Protein AF-A0AAV6ZAS3-F1 (afdb_monomer_lite)

pLDDT: mean 93.36, std 9.06, range [49.41, 98.88]

Sequence (107 aa):
STDITSTLGYDTLLLHMNNGRKNCKEFEDFLKERASIEEKYGKDLVNLTKKKPCGQTEMNTLKRALDVFKQQIDNIGQSHIQLAQSLREEAKRMEEFRERQKVERKK

Foldseek 3Di:
DPPCPDPVVVVVVVVVLVVVLVVLLVLLVVLLVQLVVLLVQLVVLLCCLVPDDDPPVDDDPVVVVRNVVSVVSNVSSVVSNVSSVVSNVVSVVSVVVSVVSVVVVVD

Radius of gyration: 24.24 Å; chains: 1; bounding box: 50×18×72 Å

Secondary structure (DSSP, 8-state):
---TTSHHHHHHHHHHHHHHHHHHHHHHHHHHHHHHHHHHHHHHHHHHHHHS-SSTT--HHHHHHHHHHHHHHHHHHHHHHHHHHHHHHHHHHHHHHHHHHHHHTT-

Organism: Engystomops pustulosus (NCBI:txid76066)

Structure (mmCIF, N/CA/C/O backbone):
data_AF-A0AAV6ZAS3-F1
#
_entry.id   AF-A0AAV6ZAS3-F1
#
loop_
_atom_site.group_PDB
_atom_site.id
_atom_site.type_symbol
_atom_site.label_atom_id
_atom_site.label_alt_id
_atom_site.label_comp_id
_atom_site.label_asym_id
_atom_site.label_entity_id
_atom_site.label_seq_id
_atom_site.pdbx_PDB_ins_code
_atom_site.Cartn_x
_atom_site.Cartn_y
_atom_site.Cartn_z
_atom_site.occupancy
_atom_site.B_iso_or_equiv
_atom_site.auth_seq_id
_atom_site.auth_comp_id
_atom_site.auth_asym_id
_atom_site.auth_atom_id
_atom_site.pdbx_PDB_model_num
ATOM 1 N N . SER A 1 1 ? 7.445 9.321 -42.018 1.00 54.03 1 SER A N 1
ATOM 2 C CA . SER A 1 1 ? 7.681 7.913 -41.664 1.00 54.03 1 SER A CA 1
ATOM 3 C C . SER A 1 1 ? 9.174 7.690 -41.734 1.00 54.03 1 SER A C 1
ATOM 5 O O . SER A 1 1 ? 9.721 7.801 -42.825 1.00 54.03 1 SER A O 1
ATOM 7 N N . THR A 1 2 ? 9.854 7.548 -40.598 1.00 62.41 2 THR A N 1
ATOM 8 C CA . THR A 1 2 ? 11.292 7.254 -40.577 1.00 62.41 2 THR A CA 1
ATOM 9 C C . THR A 1 2 ? 11.434 5.753 -40.742 1.00 62.41 2 THR A C 1
ATOM 11 O O . THR A 1 2 ? 10.915 5.003 -39.919 1.00 62.41 2 THR A O 1
ATOM 14 N N . ASP A 1 3 ? 12.054 5.320 -41.833 1.00 80.44 3 ASP A N 1
ATOM 15 C CA . ASP A 1 3 ? 12.275 3.903 -42.098 1.00 80.44 3 ASP A CA 1
ATOM 16 C C . ASP A 1 3 ? 13.030 3.260 -40.923 1.00 80.44 3 ASP A C 1
ATOM 18 O O . ASP A 1 3 ? 14.053 3.791 -40.476 1.00 80.44 3 ASP A O 1
ATOM 22 N N . ILE A 1 4 ? 12.520 2.144 -40.395 1.00 75.69 4 ILE A N 1
ATOM 23 C CA . ILE A 1 4 ? 13.087 1.480 -39.212 1.00 75.69 4 ILE A CA 1
ATOM 24 C C . ILE A 1 4 ? 14.476 0.903 -39.497 1.00 75.69 4 ILE A C 1
ATOM 26 O O . ILE A 1 4 ? 15.248 0.683 -38.568 1.00 75.69 4 ILE A O 1
ATOM 30 N N . THR A 1 5 ? 14.797 0.674 -40.774 1.00 86.06 5 THR A N 1
ATOM 31 C CA . THR A 1 5 ? 16.109 0.195 -41.220 1.00 86.06 5 THR A CA 1
ATOM 32 C C . THR A 1 5 ? 17.113 1.329 -41.433 1.00 86.06 5 THR A C 1
ATOM 34 O O . THR A 1 5 ? 18.274 1.065 -41.733 1.00 86.06 5 THR A O 1
ATOM 37 N N . SER A 1 6 ? 16.698 2.593 -41.287 1.00 91.50 6 SER A N 1
ATOM 38 C CA . SER A 1 6 ? 17.612 3.739 -41.317 1.00 91.50 6 SER A CA 1
ATOM 39 C C . SER A 1 6 ? 18.341 3.908 -39.982 1.00 91.50 6 SER A C 1
ATOM 41 O O . SER A 1 6 ? 17.817 3.549 -38.928 1.00 91.50 6 SER A O 1
ATOM 43 N N . THR A 1 7 ? 19.519 4.537 -39.999 1.00 88.06 7 THR A N 1
ATOM 44 C CA . THR A 1 7 ? 20.268 4.883 -38.776 1.00 88.06 7 THR A CA 1
ATOM 45 C C . THR A 1 7 ? 19.413 5.680 -37.788 1.00 88.06 7 THR A C 1
ATOM 47 O O . THR A 1 7 ? 19.386 5.379 -36.600 1.00 88.06 7 THR A O 1
ATOM 50 N N . LEU A 1 8 ? 18.629 6.641 -38.289 1.00 90.00 8 LEU A N 1
ATOM 51 C CA . LEU A 1 8 ? 17.720 7.437 -37.462 1.00 90.00 8 LEU A CA 1
ATOM 52 C C . LEU A 1 8 ? 16.584 6.586 -36.864 1.00 90.00 8 LEU A C 1
ATOM 54 O O . LEU A 1 8 ? 16.160 6.817 -35.731 1.00 90.00 8 LEU A O 1
ATOM 58 N N . GLY A 1 9 ? 16.098 5.591 -37.611 1.00 88.06 9 GLY A N 1
ATOM 59 C CA . GLY A 1 9 ? 15.146 4.594 -37.120 1.00 88.06 9 GLY A CA 1
ATOM 60 C C . GLY A 1 9 ? 15.729 3.755 -35.980 1.00 88.06 9 GLY A C 1
ATOM 61 O O . GLY A 1 9 ? 15.091 3.619 -34.935 1.00 88.06 9 GLY A O 1
ATOM 62 N N . TYR A 1 10 ? 16.967 3.279 -36.135 1.00 87.81 10 TYR A N 1
ATOM 63 C CA . TYR A 1 10 ? 17.702 2.559 -35.092 1.00 87.81 10 TYR A CA 1
ATOM 64 C C . TYR A 1 10 ? 17.880 3.399 -33.815 1.00 87.81 10 TYR A C 1
ATOM 66 O O . TYR A 1 10 ? 17.522 2.944 -32.726 1.00 87.81 10 TYR A O 1
ATOM 74 N N . ASP A 1 11 ? 18.346 4.645 -33.939 1.00 88.00 11 ASP A N 1
ATOM 75 C CA . ASP A 1 11 ? 18.540 5.548 -32.795 1.00 88.00 11 ASP A CA 1
ATOM 76 C C . ASP A 1 11 ? 17.221 5.831 -32.061 1.00 88.00 11 ASP A C 1
ATOM 78 O O . ASP A 1 11 ? 17.171 5.865 -30.827 1.00 88.00 11 ASP A O 1
ATOM 82 N N . THR A 1 12 ? 16.126 5.969 -32.815 1.00 89.00 12 THR A N 1
ATOM 83 C CA . THR A 1 12 ? 14.779 6.160 -32.259 1.00 89.00 12 THR A CA 1
ATOM 84 C C . THR A 1 12 ? 14.335 4.947 -31.436 1.00 89.00 12 THR A C 1
ATOM 86 O O . THR A 1 12 ? 13.816 5.111 -30.328 1.00 89.00 12 THR A O 1
ATOM 89 N N . LEU A 1 13 ? 14.563 3.728 -31.937 1.00 87.75 13 LEU A N 1
ATOM 90 C CA . LEU A 1 13 ? 14.239 2.491 -31.219 1.00 87.75 13 LEU A CA 1
ATOM 91 C C . LEU A 1 13 ? 15.078 2.353 -29.943 1.00 87.75 13 LEU A C 1
ATOM 93 O O . LEU A 1 13 ? 14.532 2.060 -28.876 1.00 87.75 13 LEU A O 1
ATOM 97 N N . LEU A 1 14 ? 16.380 2.637 -30.016 1.00 86.38 14 LEU A N 1
ATOM 98 C CA . LEU A 1 14 ? 17.273 2.588 -28.859 1.00 86.38 14 LEU A CA 1
ATOM 99 C C . LEU A 1 14 ? 16.857 3.595 -27.774 1.00 86.38 14 LEU A C 1
ATOM 101 O O . LEU A 1 14 ? 16.792 3.251 -26.589 1.00 86.38 14 LEU A O 1
ATOM 105 N N . LEU A 1 15 ? 16.519 4.827 -28.170 1.00 88.12 15 LEU A N 1
ATOM 106 C CA . LEU A 1 15 ? 16.012 5.855 -27.262 1.00 88.12 15 LEU A CA 1
ATOM 107 C C . LEU A 1 15 ? 14.703 5.417 -26.596 1.00 88.12 15 LEU A C 1
ATOM 109 O O . LEU A 1 15 ? 14.573 5.516 -25.375 1.00 88.12 15 LEU A O 1
ATOM 113 N N . HIS A 1 16 ? 13.752 4.887 -27.370 1.00 88.69 16 HIS A N 1
ATOM 114 C CA . HIS A 1 16 ? 12.489 4.375 -26.839 1.00 88.69 16 HIS A CA 1
ATOM 115 C C . HIS A 1 16 ? 12.719 3.263 -25.805 1.00 88.69 16 HIS A C 1
ATOM 117 O O . HIS A 1 16 ? 12.157 3.292 -24.709 1.00 88.69 16 HIS A O 1
ATOM 123 N N . MET A 1 17 ? 13.620 2.325 -26.101 1.00 86.94 17 MET A N 1
ATOM 124 C CA . MET A 1 17 ? 13.995 1.252 -25.183 1.00 86.94 17 MET A CA 1
ATOM 125 C C . MET A 1 17 ? 14.658 1.772 -23.897 1.00 86.94 17 MET A C 1
ATOM 127 O O . MET A 1 17 ? 14.445 1.200 -22.821 1.00 86.94 17 MET A O 1
ATOM 131 N N . ASN A 1 18 ? 15.474 2.826 -23.969 1.00 87.19 18 ASN A N 1
ATOM 132 C CA . ASN A 1 18 ? 16.069 3.469 -22.791 1.00 87.19 18 ASN A CA 1
ATOM 133 C C . ASN A 1 18 ? 15.016 4.187 -21.940 1.00 87.19 18 ASN A C 1
ATOM 135 O O . ASN A 1 18 ? 15.001 4.016 -20.718 1.00 87.19 18 ASN A O 1
ATOM 139 N N . ASN A 1 19 ? 14.091 4.902 -22.581 1.00 91.62 19 ASN A N 1
ATOM 140 C CA . ASN A 1 19 ? 12.963 5.544 -21.908 1.00 91.62 19 ASN A CA 1
ATOM 141 C C . ASN A 1 19 ? 12.081 4.514 -21.192 1.00 91.62 19 ASN A C 1
ATOM 143 O O . ASN A 1 19 ? 11.746 4.710 -20.029 1.00 91.62 19 ASN A O 1
ATOM 147 N N . GLY A 1 20 ? 11.801 3.366 -21.817 1.00 91.31 20 GLY A N 1
ATOM 148 C CA . GLY A 1 20 ? 11.058 2.278 -21.171 1.00 91.31 20 GLY A CA 1
ATOM 149 C C . GLY A 1 20 ? 11.699 1.814 -19.856 1.00 91.31 20 GLY A C 1
ATOM 150 O O . GLY A 1 20 ? 11.007 1.616 -18.861 1.00 91.31 20 GLY A O 1
ATOM 151 N N . ARG A 1 21 ? 13.036 1.730 -19.801 1.00 91.25 21 ARG A N 1
ATOM 152 C CA . ARG A 1 21 ? 13.756 1.362 -18.570 1.00 91.25 21 ARG A CA 1
ATOM 153 C C . ARG A 1 21 ? 13.617 2.422 -17.475 1.00 91.25 21 ARG A C 1
ATOM 155 O O . ARG A 1 21 ? 13.467 2.065 -16.305 1.00 91.25 21 ARG A O 1
ATOM 162 N N . LYS A 1 22 ? 13.692 3.703 -17.847 1.00 93.62 22 LYS A N 1
ATOM 163 C CA . LYS A 1 22 ? 13.487 4.825 -16.924 1.00 93.62 22 LYS A CA 1
ATOM 164 C C . LYS A 1 22 ? 12.068 4.794 -16.350 1.00 93.62 22 LYS A C 1
ATOM 166 O O . LYS A 1 22 ? 11.922 4.827 -15.133 1.00 93.62 22 LYS A O 1
ATOM 171 N N . ASN A 1 23 ? 11.064 4.573 -17.196 1.00 95.12 23 ASN A N 1
ATOM 172 C CA . ASN A 1 23 ? 9.667 4.457 -16.777 1.00 95.12 23 ASN A CA 1
ATOM 173 C C . ASN A 1 23 ? 9.454 3.294 -15.790 1.00 95.12 23 ASN A C 1
ATOM 175 O O . ASN A 1 23 ? 8.745 3.454 -14.802 1.00 95.12 23 ASN A O 1
ATOM 179 N N . CYS A 1 24 ? 10.109 2.142 -15.993 1.00 96.44 24 CYS A N 1
ATOM 180 C CA . CYS A 1 24 ? 10.068 1.040 -15.021 1.00 96.44 24 CYS A CA 1
ATOM 181 C C . CYS A 1 24 ? 10.638 1.440 -13.651 1.00 96.44 24 CYS A C 1
ATOM 183 O O . CYS A 1 24 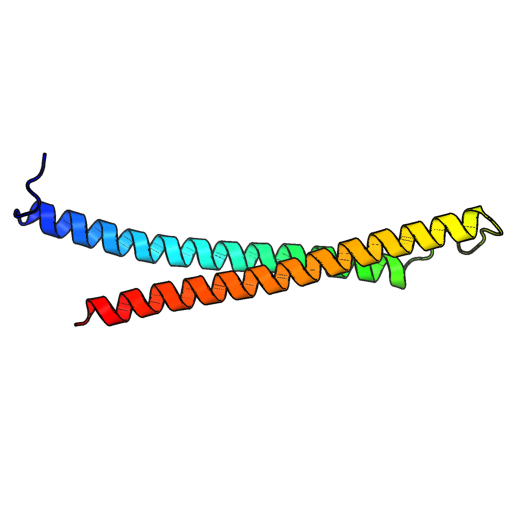? 10.106 1.017 -12.628 1.00 96.44 24 CYS A O 1
ATOM 185 N N . LYS A 1 25 ? 11.720 2.235 -13.612 1.00 96.75 25 LYS A N 1
ATOM 186 C CA . LYS A 1 25 ? 12.290 2.730 -12.348 1.00 96.75 25 LY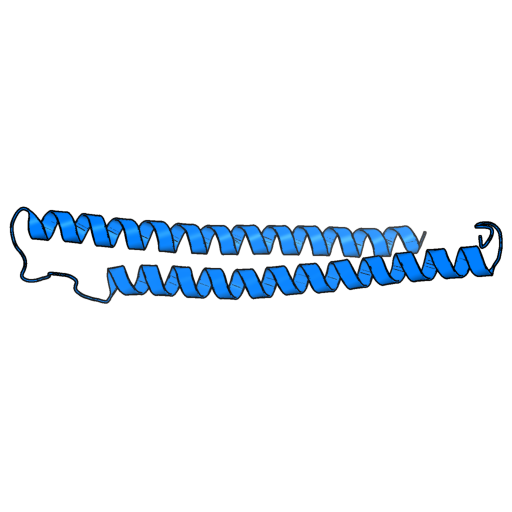S A CA 1
ATOM 187 C C . LYS A 1 25 ? 11.340 3.709 -11.658 1.00 96.75 25 LYS A C 1
ATOM 189 O O . LYS A 1 25 ? 11.083 3.545 -10.473 1.00 96.75 25 LYS A O 1
ATOM 194 N N . GLU A 1 26 ? 10.786 4.661 -12.403 1.00 98.06 26 GLU A N 1
ATOM 195 C CA . GLU A 1 26 ? 9.811 5.623 -11.875 1.00 98.06 26 GLU A CA 1
ATOM 196 C C . GLU A 1 26 ? 8.570 4.919 -11.310 1.00 98.06 26 GLU A C 1
ATOM 198 O O . GLU A 1 26 ? 8.114 5.249 -10.218 1.00 98.06 26 GLU A O 1
ATOM 203 N N . PHE A 1 27 ? 8.059 3.899 -12.006 1.00 97.81 27 PHE A N 1
ATOM 204 C CA . PHE A 1 27 ? 6.917 3.114 -11.538 1.00 97.81 27 PHE A CA 1
ATOM 205 C C . PHE A 1 27 ? 7.231 2.289 -10.279 1.00 97.81 27 PHE A C 1
ATOM 207 O O . PHE A 1 27 ? 6.427 2.266 -9.349 1.00 97.81 27 PHE A O 1
ATOM 214 N N . GLU A 1 28 ? 8.402 1.643 -10.213 1.00 98.06 28 GLU A N 1
ATOM 215 C CA . GLU A 1 28 ? 8.872 0.959 -8.998 1.00 98.06 28 GLU A CA 1
ATOM 216 C C . GLU A 1 28 ? 8.921 1.916 -7.799 1.00 98.06 28 GLU A C 1
ATOM 218 O O . GLU A 1 28 ? 8.409 1.586 -6.728 1.00 98.06 28 GLU A O 1
ATOM 223 N N . ASP A 1 29 ? 9.529 3.091 -7.973 1.00 98.56 29 ASP A N 1
ATOM 224 C CA . ASP A 1 29 ? 9.669 4.077 -6.900 1.00 98.56 29 ASP A CA 1
ATOM 225 C C . ASP A 1 29 ? 8.298 4.586 -6.443 1.00 98.56 29 ASP A C 1
ATOM 227 O O . ASP A 1 29 ? 8.030 4.674 -5.244 1.00 98.56 29 ASP A O 1
ATOM 231 N N . PHE A 1 30 ? 7.379 4.799 -7.385 1.00 98.69 30 PHE A N 1
ATOM 232 C CA . PHE A 1 30 ? 6.003 5.176 -7.079 1.00 98.69 30 PHE A CA 1
ATOM 233 C C . PHE A 1 30 ? 5.272 4.113 -6.240 1.00 98.69 30 PHE A C 1
ATOM 235 O O . PHE A 1 30 ? 4.580 4.445 -5.274 1.00 98.69 30 PHE A O 1
ATOM 242 N N . LEU A 1 31 ? 5.441 2.825 -6.562 1.00 98.69 31 LEU A N 1
ATOM 243 C CA . LEU A 1 31 ? 4.869 1.730 -5.771 1.00 98.69 31 LEU A CA 1
ATOM 244 C C . LEU A 1 31 ? 5.459 1.671 -4.355 1.00 98.69 31 LEU A C 1
ATOM 246 O O . LEU A 1 31 ? 4.714 1.430 -3.402 1.00 98.69 31 LEU A O 1
ATOM 250 N N . LYS A 1 32 ? 6.767 1.918 -4.201 1.00 98.69 32 LYS A N 1
ATOM 251 C CA . LYS A 1 32 ? 7.440 1.960 -2.890 1.00 98.69 32 LYS A CA 1
ATOM 252 C C . LYS A 1 32 ? 6.903 3.095 -2.016 1.00 98.69 32 LYS A C 1
ATOM 254 O O . LYS A 1 32 ? 6.587 2.856 -0.848 1.00 98.69 32 LYS A O 1
ATOM 259 N N . GLU A 1 33 ? 6.731 4.287 -2.584 1.00 98.81 33 GLU A N 1
ATOM 260 C CA . GLU A 1 33 ? 6.134 5.430 -1.882 1.00 98.81 33 GLU A CA 1
ATOM 261 C C . GLU A 1 33 ? 4.682 5.150 -1.485 1.00 98.81 33 GLU A C 1
ATOM 263 O O . GLU A 1 33 ? 4.308 5.312 -0.320 1.00 98.81 33 GLU A O 1
ATOM 268 N N . ARG A 1 34 ? 3.871 4.617 -2.410 1.00 98.69 34 ARG A N 1
ATOM 269 C CA . ARG A 1 34 ? 2.494 4.217 -2.099 1.00 98.69 34 ARG A CA 1
ATOM 270 C C . ARG A 1 34 ? 2.451 3.194 -0.962 1.00 98.69 34 ARG A C 1
ATOM 272 O O . ARG A 1 34 ? 1.676 3.366 -0.027 1.00 98.69 34 ARG A O 1
ATOM 279 N N . ALA A 1 35 ? 3.297 2.164 -0.996 1.00 98.81 35 ALA A N 1
ATOM 280 C CA . ALA A 1 35 ? 3.360 1.158 0.064 1.00 98.81 35 ALA A CA 1
ATOM 281 C C . ALA A 1 35 ? 3.691 1.765 1.440 1.00 98.81 35 ALA A C 1
ATOM 283 O O . ALA A 1 35 ? 3.123 1.347 2.447 1.00 98.81 35 ALA A O 1
ATOM 284 N N . SER A 1 36 ? 4.581 2.762 1.492 1.00 98.81 36 SER A N 1
ATOM 285 C CA . SER A 1 36 ? 4.918 3.484 2.728 1.00 98.81 36 SER A CA 1
ATOM 286 C C . SER A 1 36 ? 3.705 4.214 3.318 1.00 98.81 36 SER A C 1
ATOM 288 O O . SER A 1 36 ? 3.432 4.114 4.518 1.00 98.81 36 SER A O 1
ATOM 290 N N . ILE A 1 37 ? 2.931 4.893 2.464 1.00 98.88 37 ILE A N 1
ATOM 291 C CA . ILE A 1 37 ? 1.705 5.605 2.856 1.00 98.88 37 ILE A CA 1
ATOM 292 C C . ILE A 1 37 ? 0.657 4.624 3.394 1.00 98.88 37 ILE A C 1
ATOM 294 O O . ILE A 1 37 ? 0.124 4.833 4.486 1.00 98.88 37 ILE A O 1
ATOM 298 N N . GLU A 1 38 ? 0.397 3.542 2.658 1.00 98.88 38 GLU A N 1
ATOM 299 C CA . GLU A 1 38 ? -0.586 2.516 3.025 1.00 98.88 38 GLU A CA 1
ATOM 300 C C . GLU A 1 38 ? -0.217 1.835 4.355 1.00 98.88 38 GLU A C 1
ATOM 302 O O . GLU A 1 38 ? -1.066 1.660 5.230 1.00 98.88 38 GLU A O 1
ATOM 307 N N . GLU A 1 39 ? 1.066 1.513 4.565 1.00 98.75 39 GLU A N 1
ATOM 308 C CA . GLU A 1 39 ? 1.526 0.903 5.815 1.00 98.75 39 GLU A CA 1
ATOM 309 C C . GLU A 1 39 ? 1.370 1.851 7.006 1.00 98.75 39 GLU A C 1
ATOM 311 O O . GLU A 1 39 ? 0.936 1.421 8.078 1.00 98.75 39 GLU A O 1
ATOM 316 N N . LYS A 1 40 ? 1.723 3.131 6.839 1.00 98.81 40 LYS A N 1
ATOM 317 C CA . LYS A 1 40 ? 1.549 4.133 7.894 1.00 98.81 40 LYS A CA 1
ATOM 318 C C . LYS A 1 40 ? 0.075 4.262 8.269 1.00 98.81 40 LYS A C 1
ATOM 320 O O . LYS A 1 40 ? -0.256 4.157 9.446 1.00 98.81 40 LYS A O 1
ATOM 325 N N . TYR A 1 41 ? -0.798 4.418 7.275 1.00 98.88 41 TYR A N 1
ATOM 326 C CA . TYR A 1 41 ? -2.238 4.524 7.491 1.00 98.88 41 TYR A CA 1
ATOM 327 C C . TYR A 1 41 ? -2.797 3.295 8.220 1.00 98.88 41 TYR A C 1
ATOM 329 O O . TYR A 1 41 ? -3.447 3.430 9.258 1.00 98.88 41 TYR A O 1
ATOM 337 N N . GLY A 1 42 ? -2.470 2.091 7.742 1.00 98.75 42 GLY A N 1
ATOM 338 C CA . GLY A 1 42 ? -2.920 0.851 8.367 1.00 98.75 42 GLY A CA 1
ATOM 339 C C . GLY A 1 42 ? -2.428 0.690 9.810 1.00 98.75 42 GLY A C 1
ATOM 340 O O . GLY A 1 42 ? -3.211 0.350 10.700 1.00 98.75 42 GLY A O 1
ATOM 341 N N . LYS A 1 43 ? -1.154 1.010 10.087 1.00 98.75 43 LYS A N 1
ATOM 342 C CA . LYS A 1 43 ? -0.598 0.999 11.453 1.00 98.75 43 LYS A CA 1
ATOM 343 C C . LYS A 1 43 ? -1.267 2.022 12.361 1.00 98.75 43 LYS A C 1
ATOM 345 O O . LYS A 1 43 ? -1.513 1.713 13.527 1.00 98.75 43 LYS A O 1
ATOM 350 N N . ASP A 1 44 ? -1.556 3.219 11.862 1.00 98.75 44 ASP A N 1
ATOM 351 C CA . ASP A 1 44 ? -2.213 4.268 12.639 1.00 98.75 44 ASP A CA 1
ATOM 352 C C . ASP A 1 44 ? -3.650 3.868 13.009 1.00 98.75 44 ASP A C 1
ATOM 354 O O . ASP A 1 44 ? -4.047 4.051 14.162 1.00 98.75 44 ASP A O 1
ATOM 358 N N . LEU A 1 45 ? -4.388 3.212 12.104 1.00 98.75 45 LEU A N 1
ATOM 359 C CA . LEU A 1 45 ? -5.710 2.640 12.398 1.00 98.75 45 LEU A CA 1
ATOM 360 C C . LEU A 1 45 ? -5.650 1.533 13.462 1.00 98.75 45 LEU A C 1
ATOM 362 O O . LEU A 1 45 ? -6.392 1.580 14.443 1.00 98.75 45 LEU A O 1
ATOM 366 N N . VAL A 1 46 ? -4.735 0.568 13.327 1.00 98.56 46 VAL A N 1
ATOM 367 C CA . 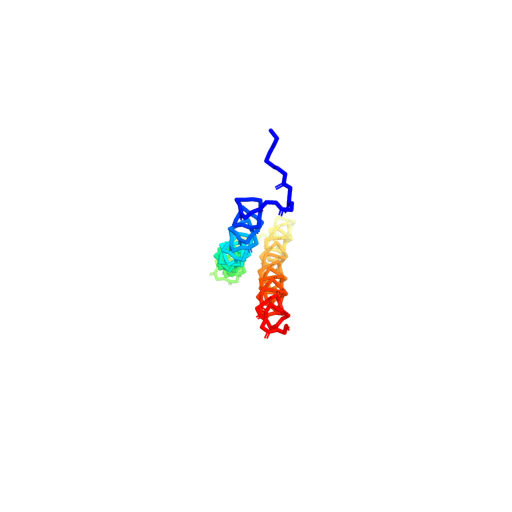VAL A 1 46 ? -4.552 -0.505 14.327 1.00 98.56 46 VAL A CA 1
ATOM 368 C C . VAL A 1 46 ? -4.110 0.068 15.681 1.00 98.56 46 VAL A C 1
ATOM 370 O O . VAL A 1 46 ? -4.508 -0.399 16.749 1.00 98.56 46 VAL A O 1
ATOM 373 N N . ASN A 1 47 ? -3.278 1.109 15.677 1.00 98.44 47 ASN A N 1
ATOM 374 C CA . ASN A 1 47 ? -2.881 1.793 16.903 1.00 98.44 47 ASN A CA 1
ATOM 375 C C . ASN A 1 47 ? -4.053 2.544 17.541 1.00 98.44 47 ASN A C 1
ATOM 377 O O . ASN A 1 47 ? -4.165 2.543 18.768 1.00 98.44 47 ASN A O 1
ATOM 381 N N . LEU A 1 48 ? -4.920 3.168 16.742 1.00 98.00 48 LEU A N 1
ATOM 382 C CA . LEU A 1 48 ? -6.115 3.862 17.214 1.00 98.00 48 LEU A CA 1
ATOM 383 C C . LEU A 1 48 ? -7.036 2.904 17.979 1.00 98.00 48 LEU A C 1
ATOM 385 O O . LEU A 1 48 ? -7.416 3.206 19.111 1.00 98.00 48 LEU A O 1
ATOM 389 N N . THR A 1 49 ? -7.327 1.728 17.413 1.00 97.12 49 THR A N 1
ATOM 390 C CA . THR A 1 49 ? -8.201 0.725 18.047 1.00 97.12 49 THR A CA 1
ATOM 391 C C . THR A 1 49 ? -7.604 0.163 19.336 1.00 97.12 49 THR A C 1
ATOM 393 O O . THR A 1 49 ? -8.342 -0.114 20.282 1.00 97.12 49 THR A O 1
ATOM 396 N N . LYS A 1 50 ? -6.278 0.034 19.435 1.00 95.69 50 LYS A N 1
ATOM 397 C CA . LYS A 1 50 ? -5.610 -0.515 20.630 1.00 95.69 50 LYS A CA 1
ATOM 398 C C . LYS A 1 50 ? -5.379 0.515 21.731 1.00 95.69 50 LYS A C 1
ATOM 400 O O . LYS A 1 50 ? -5.542 0.199 22.905 1.00 95.69 50 LYS A O 1
ATOM 405 N N . LYS A 1 51 ? -4.974 1.734 21.369 1.00 96.06 51 LYS A N 1
ATOM 406 C CA . LYS A 1 51 ? -4.476 2.739 22.324 1.00 96.06 51 LYS A CA 1
ATOM 407 C C . LYS A 1 51 ? -5.539 3.727 22.784 1.00 96.06 51 LYS A C 1
ATOM 409 O O . LYS A 1 51 ? -5.341 4.366 23.815 1.00 96.06 51 LYS A O 1
ATOM 414 N N . LYS A 1 52 ? -6.625 3.916 22.026 1.00 95.69 52 LYS A N 1
ATOM 415 C CA . LYS A 1 52 ? -7.668 4.885 22.380 1.00 95.69 52 LYS A CA 1
ATOM 416 C C . LYS A 1 52 ? -8.930 4.184 22.895 1.00 95.69 52 LYS A C 1
ATOM 418 O O . LYS A 1 52 ? -9.408 3.230 22.268 1.00 95.69 52 LYS A O 1
ATOM 423 N N . PRO A 1 53 ? -9.490 4.639 24.031 1.00 93.94 53 PRO A N 1
ATOM 424 C CA . PRO A 1 53 ? -10.798 4.179 24.462 1.00 93.94 53 PRO A CA 1
ATOM 425 C C . PRO A 1 53 ? -11.865 4.676 23.479 1.00 93.94 53 PRO A C 1
ATOM 427 O O . PRO A 1 53 ? -11.784 5.788 22.962 1.00 93.94 53 PRO A O 1
ATOM 430 N N . CYS A 1 54 ? -12.878 3.851 23.236 1.00 94.06 54 CYS A N 1
ATOM 431 C CA . CYS A 1 54 ? -14.070 4.212 22.475 1.00 94.06 54 CYS A CA 1
ATOM 432 C C . CYS A 1 54 ? -15.261 3.608 23.223 1.00 94.06 54 CYS A C 1
ATOM 434 O O . CYS A 1 54 ? -15.420 2.390 23.233 1.00 94.06 54 CYS A O 1
ATOM 436 N N . GLY A 1 55 ? -15.998 4.447 23.959 1.00 91.88 55 GLY A N 1
ATOM 437 C CA . GLY A 1 55 ? -17.117 4.022 24.809 1.00 91.88 55 GLY A CA 1
ATOM 438 C C . GLY A 1 55 ? -16.740 3.108 25.974 1.00 91.88 55 GLY A C 1
ATOM 439 O O . GLY A 1 55 ? -17.440 2.141 26.245 1.00 91.88 55 GLY A O 1
ATOM 440 N N . GLN A 1 56 ? -15.634 3.389 26.673 1.00 90.44 56 GLN A N 1
ATOM 441 C CA . GLN A 1 56 ? -15.194 2.572 27.818 1.00 90.44 56 GLN A CA 1
ATOM 442 C C . GLN A 1 56 ? -16.219 2.515 28.964 1.00 90.44 56 GLN A C 1
ATOM 444 O O . GLN A 1 56 ? -16.233 1.554 29.724 1.00 90.44 56 GLN A O 1
ATOM 449 N N . THR A 1 57 ? -17.051 3.551 29.090 1.00 95.06 57 THR A N 1
ATOM 450 C CA . THR A 1 57 ? -18.105 3.680 30.105 1.00 95.06 57 THR A CA 1
ATOM 451 C C . THR A 1 57 ? -19.458 3.167 29.620 1.00 95.06 57 THR A C 1
ATOM 453 O O . THR A 1 57 ? -20.401 3.123 30.404 1.00 95.06 57 THR A O 1
ATOM 456 N N . GLU A 1 58 ? -19.574 2.807 28.340 1.00 95.88 58 GLU A N 1
ATOM 457 C CA . GLU A 1 58 ? -20.828 2.322 27.775 1.00 95.88 58 GLU A CA 1
ATOM 458 C C . GLU A 1 58 ? -21.126 0.897 28.234 1.00 95.88 58 GLU A C 1
ATOM 460 O O . GLU A 1 58 ? -20.227 0.093 28.490 1.00 95.88 58 GLU A O 1
ATOM 465 N N . MET A 1 59 ? -22.415 0.565 28.296 1.00 94.88 59 MET A N 1
ATOM 466 C CA . MET A 1 59 ? -22.902 -0.738 28.748 1.00 94.88 59 MET A CA 1
ATOM 467 C C . MET A 1 59 ? -23.834 -1.381 27.716 1.00 94.88 59 MET A C 1
ATOM 469 O O . MET A 1 59 ? -24.307 -0.744 26.773 1.00 94.88 59 MET A O 1
ATOM 473 N N . ASN A 1 60 ? -24.118 -2.670 27.912 1.00 96.56 60 ASN A N 1
ATOM 474 C CA . ASN A 1 60 ? -25.121 -3.424 27.159 1.00 96.56 60 ASN A CA 1
ATOM 475 C C . ASN A 1 60 ? -24.921 -3.357 25.632 1.00 96.56 60 ASN A C 1
ATOM 477 O O . ASN A 1 60 ? -23.849 -3.672 25.114 1.00 96.56 60 ASN A O 1
ATOM 481 N N . THR A 1 61 ? -25.977 -3.020 24.900 1.00 97.44 61 THR A N 1
ATOM 482 C CA . THR A 1 61 ? -26.035 -3.057 23.438 1.00 97.44 61 THR A CA 1
ATOM 483 C C . THR A 1 61 ? -25.107 -2.036 22.790 1.00 97.44 61 THR A C 1
ATOM 485 O O . THR A 1 61 ? -24.446 -2.373 21.809 1.00 97.44 61 THR A O 1
ATOM 488 N N . LEU A 1 62 ? -24.985 -0.834 23.362 1.00 96.81 62 LEU A N 1
ATOM 489 C CA . LEU A 1 62 ? -24.112 0.208 22.821 1.00 96.81 62 LEU A CA 1
ATOM 490 C C . LEU A 1 62 ? -22.635 -0.174 22.960 1.00 96.81 62 LEU A C 1
ATOM 492 O O . LEU A 1 62 ? -21.881 -0.050 21.996 1.00 96.81 62 LEU A O 1
ATOM 496 N N . LYS A 1 63 ? -22.233 -0.753 24.100 1.00 96.56 63 LYS A N 1
ATOM 497 C CA . LYS A 1 63 ? -20.868 -1.275 24.270 1.00 96.56 63 LYS A CA 1
ATOM 498 C C . LYS A 1 63 ? -20.512 -2.312 23.204 1.00 96.56 63 LYS A C 1
ATOM 500 O O . LYS A 1 63 ? -19.452 -2.215 22.591 1.00 96.56 63 LYS A O 1
ATOM 505 N N . ARG A 1 64 ? -21.413 -3.268 22.944 1.00 96.50 64 ARG A N 1
ATOM 506 C CA . ARG A 1 64 ? -21.211 -4.297 21.906 1.00 96.50 64 ARG A CA 1
ATOM 507 C C . ARG A 1 64 ? -21.093 -3.683 20.511 1.00 96.50 64 ARG A C 1
ATOM 509 O O . ARG A 1 64 ? -20.230 -4.097 19.745 1.00 96.50 64 ARG A O 1
ATOM 516 N N . ALA A 1 65 ? -21.926 -2.694 20.186 1.00 98.06 65 ALA A N 1
ATOM 517 C CA . ALA A 1 65 ? -21.857 -1.998 18.902 1.00 98.06 65 ALA A CA 1
ATOM 518 C C . ALA A 1 65 ? -20.515 -1.269 18.717 1.00 98.06 65 ALA A C 1
ATOM 520 O O . ALA A 1 65 ? -19.912 -1.353 17.647 1.00 98.06 65 ALA A O 1
ATOM 521 N N . LEU A 1 66 ? -20.007 -0.615 19.767 1.00 97.69 66 LEU A N 1
ATOM 522 C CA . LEU A 1 66 ? -18.706 0.058 19.734 1.00 97.69 66 LEU A CA 1
ATOM 523 C C . LEU A 1 66 ? -17.533 -0.924 19.628 1.00 97.69 66 LEU A C 1
ATOM 525 O O . LEU A 1 66 ? -16.561 -0.632 18.935 1.00 97.69 66 LEU A O 1
ATOM 529 N N . ASP A 1 67 ? -17.628 -2.106 20.238 1.00 95.75 67 ASP A N 1
ATOM 530 C CA . ASP A 1 67 ? -16.615 -3.155 20.069 1.00 95.75 67 ASP A CA 1
ATOM 531 C C . ASP A 1 67 ? -16.560 -3.665 18.623 1.00 95.75 67 ASP A C 1
ATOM 533 O O . ASP A 1 67 ? -15.474 -3.780 18.051 1.00 95.75 67 ASP A O 1
ATOM 537 N N . VAL A 1 68 ? -17.719 -3.891 17.994 1.00 97.62 68 VAL A N 1
ATOM 538 C CA . VAL A 1 68 ? -17.799 -4.256 16.569 1.00 97.62 68 VAL A CA 1
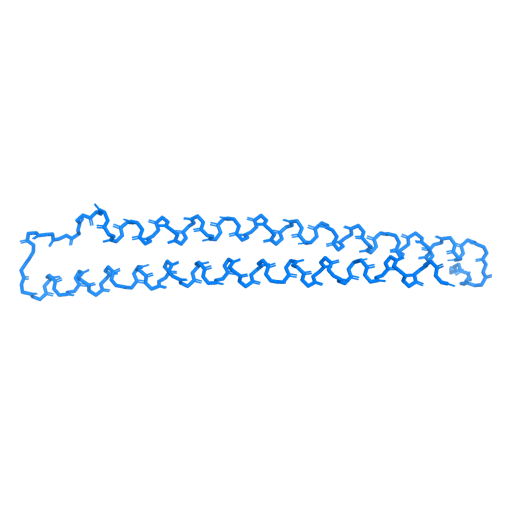ATOM 539 C C . VAL A 1 68 ? -17.231 -3.146 15.687 1.00 97.62 68 VAL A C 1
ATOM 541 O O . VAL A 1 68 ? -16.459 -3.423 14.772 1.00 97.62 68 VAL A O 1
ATOM 544 N N . PHE A 1 69 ? -17.553 -1.887 15.984 1.00 97.69 69 PHE A N 1
ATOM 545 C CA . PHE A 1 69 ? -17.005 -0.739 15.267 1.00 97.69 69 PHE A CA 1
ATOM 546 C C . PHE A 1 69 ? -15.470 -0.687 15.348 1.00 97.69 69 PHE A C 1
ATOM 548 O O . PHE A 1 69 ? -14.799 -0.570 14.321 1.00 97.69 69 PHE A O 1
ATOM 555 N N . LYS A 1 70 ? -14.886 -0.860 16.544 1.00 97.94 70 LYS A N 1
ATOM 556 C CA . LYS A 1 70 ? -13.425 -0.948 16.703 1.00 97.94 70 LYS A CA 1
ATOM 557 C C . LYS A 1 70 ? -12.832 -2.118 15.918 1.00 97.94 70 LYS A C 1
ATOM 559 O O . LYS A 1 70 ? -11.773 -1.954 15.317 1.00 97.94 70 LYS A O 1
ATOM 564 N N . GLN A 1 71 ? -13.503 -3.270 15.902 1.00 97.94 71 GLN A N 1
ATOM 565 C CA . GLN A 1 71 ? -13.050 -4.430 15.134 1.00 97.94 71 GLN A CA 1
ATOM 566 C C . GLN A 1 71 ? -13.045 -4.150 13.626 1.00 97.94 71 GLN A C 1
ATOM 568 O O . GLN A 1 71 ? -12.109 -4.544 12.936 1.00 97.94 71 GLN A O 1
ATOM 573 N N . GLN A 1 72 ? -14.047 -3.438 13.102 1.00 98.50 72 GLN A N 1
ATOM 574 C CA . GLN A 1 72 ? -14.072 -3.042 11.691 1.00 98.50 72 GLN A CA 1
ATOM 575 C C . GLN A 1 72 ? -12.903 -2.118 11.333 1.00 98.50 72 GLN A C 1
ATOM 577 O O . GLN A 1 72 ? -12.265 -2.323 10.302 1.00 98.50 72 GLN A O 1
ATOM 582 N N . ILE A 1 73 ? -12.573 -1.151 12.196 1.00 98.50 73 ILE A N 1
ATOM 583 C CA . ILE A 1 73 ? -11.403 -0.282 11.997 1.00 98.50 73 ILE A CA 1
ATOM 584 C C . ILE A 1 73 ? -10.106 -1.099 12.006 1.00 98.50 73 ILE A C 1
ATOM 586 O O . ILE A 1 73 ? -9.241 -0.870 11.161 1.00 98.50 73 ILE A O 1
ATOM 590 N N . ASP A 1 74 ? -9.968 -2.059 12.927 1.00 98.44 74 ASP A N 1
ATOM 591 C CA . ASP A 1 74 ? -8.785 -2.925 12.989 1.00 98.44 74 ASP A CA 1
ATOM 592 C C . ASP A 1 74 ? -8.642 -3.740 11.698 1.00 98.44 74 ASP A C 1
ATOM 594 O O . ASP A 1 74 ? -7.578 -3.731 11.084 1.00 98.44 74 ASP A O 1
ATOM 598 N N . ASN A 1 75 ? -9.736 -4.336 11.215 1.00 98.69 75 ASN A N 1
ATOM 599 C CA . ASN A 1 75 ? -9.758 -5.105 9.968 1.00 98.69 75 ASN A CA 1
ATOM 600 C C . ASN A 1 75 ? -9.351 -4.259 8.749 1.00 98.69 75 ASN A C 1
ATOM 602 O O . ASN A 1 75 ? -8.583 -4.722 7.902 1.00 98.69 75 ASN A O 1
ATOM 606 N N . ILE A 1 76 ? -9.834 -3.014 8.660 1.00 98.75 76 ILE A N 1
ATOM 607 C CA . ILE A 1 76 ? -9.416 -2.071 7.613 1.00 98.75 76 ILE A CA 1
ATOM 608 C C . ILE A 1 76 ? -7.916 -1.792 7.749 1.00 98.75 76 ILE A C 1
ATOM 610 O O . ILE A 1 76 ? -7.177 -1.930 6.776 1.00 98.75 76 ILE A O 1
ATOM 614 N N . GLY A 1 77 ? -7.440 -1.484 8.958 1.00 98.81 77 GLY A N 1
ATOM 615 C CA . GLY A 1 77 ? -6.023 -1.238 9.219 1.00 98.81 77 GLY A CA 1
ATOM 616 C C . GLY A 1 77 ? -5.122 -2.400 8.789 1.00 98.81 77 GLY A C 1
ATOM 617 O O . GLY A 1 77 ? -4.123 -2.184 8.102 1.00 98.81 77 GLY A O 1
ATOM 618 N N . GLN A 1 78 ? -5.509 -3.639 9.104 1.00 98.75 78 GLN A N 1
ATOM 619 C CA . GLN A 1 78 ? -4.801 -4.844 8.656 1.00 98.75 78 GLN A CA 1
ATOM 620 C C . GLN A 1 78 ? -4.816 -5.001 7.131 1.00 98.75 78 GLN A C 1
ATOM 622 O O . GLN A 1 78 ? -3.791 -5.337 6.541 1.00 98.75 78 GLN A O 1
ATOM 627 N N . SER A 1 79 ? -5.946 -4.711 6.482 1.00 98.81 79 SER A N 1
ATOM 628 C CA . SER A 1 79 ? -6.073 -4.789 5.020 1.00 98.81 79 SER A CA 1
ATOM 629 C C . SER A 1 79 ? -5.124 -3.812 4.314 1.00 98.81 79 SER A C 1
ATOM 631 O O . SER A 1 79 ? -4.469 -4.182 3.342 1.00 98.81 79 SER A O 1
ATOM 633 N N . HIS A 1 80 ? -4.969 -2.589 4.835 1.00 98.88 80 HIS A N 1
ATOM 634 C CA . HIS A 1 80 ? -4.006 -1.616 4.302 1.00 98.88 80 HIS A CA 1
ATOM 635 C C . HIS A 1 80 ? -2.545 -2.042 4.523 1.00 98.88 80 HIS A C 1
ATOM 637 O O . HIS A 1 80 ? -1.708 -1.858 3.639 1.00 98.88 80 HIS A O 1
ATOM 643 N N . ILE A 1 81 ? -2.227 -2.680 5.656 1.00 98.81 81 ILE A N 1
ATOM 644 C CA . ILE A 1 81 ? -0.890 -3.253 5.895 1.00 98.81 81 ILE A CA 1
ATOM 645 C C . ILE A 1 81 ? -0.588 -4.377 4.887 1.00 98.81 81 ILE A C 1
ATOM 647 O O . ILE A 1 81 ? 0.508 -4.421 4.327 1.00 98.81 81 ILE A O 1
ATOM 651 N N . GLN A 1 82 ? -1.553 -5.259 4.615 1.00 98.81 82 GLN A N 1
ATOM 652 C CA . GLN A 1 82 ? -1.415 -6.324 3.610 1.00 98.81 82 GLN A CA 1
ATOM 653 C C . GLN A 1 82 ? -1.276 -5.765 2.188 1.00 98.81 82 GLN A C 1
ATOM 655 O O . GLN A 1 82 ? -0.448 -6.237 1.404 1.00 98.81 82 GLN A O 1
ATOM 660 N N . LEU A 1 83 ? -2.034 -4.717 1.855 1.00 98.75 83 LEU A N 1
ATOM 661 C CA . LEU A 1 83 ? -1.891 -4.010 0.586 1.00 98.75 83 LEU A CA 1
ATOM 662 C C . LEU A 1 83 ? -0.484 -3.417 0.439 1.00 98.75 83 LEU A C 1
ATOM 664 O O . LEU A 1 83 ? 0.141 -3.586 -0.606 1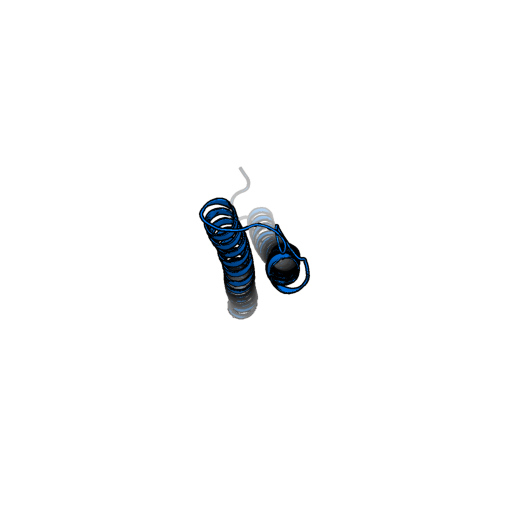.00 98.75 83 LEU A O 1
ATOM 668 N N . ALA A 1 84 ? 0.057 -2.790 1.486 1.00 98.81 84 ALA A N 1
ATOM 669 C CA . ALA A 1 84 ? 1.424 -2.273 1.477 1.00 98.81 84 ALA A CA 1
ATOM 670 C C . ALA A 1 84 ? 2.472 -3.369 1.215 1.00 98.81 84 ALA A C 1
ATOM 672 O O . ALA A 1 84 ? 3.436 -3.139 0.484 1.00 98.81 84 ALA A O 1
ATOM 673 N N . GLN A 1 85 ? 2.292 -4.567 1.779 1.00 98.69 85 GLN A N 1
ATOM 674 C CA . GLN A 1 85 ? 3.159 -5.718 1.501 1.00 98.69 85 GLN A CA 1
ATOM 675 C C . GLN A 1 85 ? 3.062 -6.145 0.032 1.00 98.69 85 GLN A C 1
ATOM 677 O O . GLN A 1 85 ? 4.087 -6.247 -0.640 1.00 98.69 85 GLN A O 1
ATOM 682 N N . SER A 1 86 ? 1.841 -6.277 -0.489 1.00 98.75 86 SER A N 1
ATOM 683 C CA . SER A 1 86 ? 1.594 -6.636 -1.892 1.00 98.75 86 SER A CA 1
ATOM 684 C C . SER A 1 86 ? 2.229 -5.626 -2.860 1.00 98.75 86 SER A C 1
ATOM 686 O O . SER A 1 86 ? 2.879 -6.002 -3.829 1.00 98.75 86 SER A O 1
ATOM 688 N N . LEU A 1 87 ? 2.126 -4.325 -2.566 1.00 98.75 87 LEU A N 1
ATOM 689 C CA . LEU A 1 87 ? 2.745 -3.267 -3.373 1.00 98.75 87 LEU A CA 1
ATOM 690 C C . LEU A 1 87 ? 4.277 -3.353 -3.395 1.00 98.75 87 LEU A C 1
ATOM 692 O O . LEU A 1 87 ? 4.891 -3.066 -4.422 1.00 98.75 87 LEU A O 1
ATOM 696 N N . ARG A 1 88 ? 4.909 -3.769 -2.290 1.00 98.69 88 ARG A N 1
ATOM 697 C CA . ARG A 1 88 ? 6.364 -3.990 -2.246 1.00 98.69 88 ARG A CA 1
ATOM 698 C C . ARG A 1 88 ? 6.789 -5.186 -3.083 1.00 98.69 88 ARG A C 1
ATOM 700 O O . ARG A 1 88 ? 7.843 -5.131 -3.714 1.00 98.69 88 ARG A O 1
ATOM 707 N N . GLU A 1 89 ? 5.984 -6.243 -3.107 1.00 98.62 89 GLU A N 1
ATOM 708 C CA . GLU A 1 89 ? 6.223 -7.392 -3.980 1.00 98.62 89 GLU A CA 1
ATOM 709 C C . GLU A 1 89 ? 6.107 -7.006 -5.457 1.00 98.62 89 GLU A C 1
ATOM 711 O O . GLU A 1 89 ? 6.980 -7.361 -6.246 1.00 98.62 89 GLU A O 1
ATOM 716 N N . GLU A 1 90 ? 5.099 -6.213 -5.829 1.00 98.44 90 GLU A N 1
ATOM 717 C CA . GLU A 1 90 ? 4.969 -5.689 -7.195 1.00 98.44 90 GLU A CA 1
ATOM 718 C C . GLU A 1 90 ? 6.134 -4.766 -7.579 1.00 98.44 90 GLU A C 1
ATOM 720 O O . GLU A 1 90 ? 6.688 -4.886 -8.674 1.00 98.44 90 GLU A O 1
ATOM 725 N N . ALA A 1 91 ? 6.585 -3.900 -6.665 1.00 98.50 91 ALA A N 1
ATOM 726 C CA . ALA A 1 91 ? 7.777 -3.084 -6.887 1.00 98.50 91 ALA A CA 1
ATOM 727 C C . ALA A 1 91 ? 9.018 -3.960 -7.136 1.00 98.50 91 ALA A C 1
ATOM 729 O O . ALA A 1 91 ? 9.791 -3.696 -8.056 1.00 98.50 91 ALA A O 1
ATOM 730 N N . LYS A 1 92 ? 9.181 -5.048 -6.372 1.00 98.31 92 LYS A N 1
ATOM 731 C CA . LYS A 1 92 ? 10.271 -6.013 -6.565 1.00 98.31 92 LYS A CA 1
ATOM 732 C C . LYS A 1 92 ? 10.180 -6.720 -7.922 1.00 98.31 92 LYS A C 1
ATOM 734 O O . LYS A 1 92 ? 11.187 -6.833 -8.616 1.00 98.31 92 LYS A O 1
ATOM 739 N N . ARG A 1 93 ? 8.986 -7.147 -8.347 1.00 97.88 93 ARG A N 1
ATOM 740 C CA . ARG A 1 93 ? 8.775 -7.746 -9.681 1.00 97.88 93 ARG A CA 1
ATOM 741 C C . ARG A 1 93 ? 9.146 -6.771 -10.801 1.00 97.88 93 ARG A C 1
ATOM 743 O O . ARG A 1 93 ? 9.747 -7.182 -11.797 1.00 97.88 93 ARG A O 1
ATOM 750 N N . MET A 1 94 ? 8.832 -5.485 -10.633 1.00 97.69 94 MET A N 1
ATOM 751 C CA . MET A 1 94 ? 9.211 -4.437 -11.585 1.00 97.69 94 MET A CA 1
ATOM 752 C C . MET A 1 94 ? 10.730 -4.221 -11.634 1.00 97.69 94 MET A C 1
ATOM 754 O O . MET A 1 94 ? 11.306 -4.104 -12.718 1.00 97.69 94 MET A O 1
ATOM 758 N N . GLU A 1 95 ? 11.393 -4.22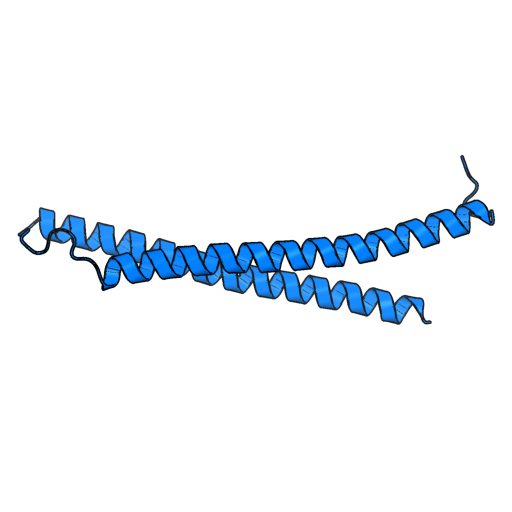5 -10.478 1.00 96.94 95 GLU A N 1
ATOM 759 C CA . GLU A 1 95 ? 12.853 -4.159 -10.377 1.00 96.94 95 GLU A CA 1
ATOM 760 C C . GLU A 1 95 ? 13.522 -5.330 -11.117 1.00 96.94 95 GLU A C 1
ATOM 762 O O . GLU A 1 95 ? 14.392 -5.124 -11.967 1.00 96.94 95 GLU A O 1
ATOM 767 N N . GLU A 1 96 ? 13.064 -6.558 -10.861 1.00 96.81 96 GLU A N 1
ATOM 768 C CA . GLU A 1 96 ? 13.552 -7.777 -11.517 1.00 96.81 96 GLU A CA 1
ATOM 769 C C . GLU A 1 96 ? 13.322 -7.748 -13.034 1.00 96.81 96 GLU A C 1
ATOM 771 O O . GLU A 1 96 ? 14.185 -8.157 -13.816 1.00 96.81 96 GLU A O 1
ATOM 776 N N . PHE A 1 97 ? 12.166 -7.252 -13.484 1.00 94.75 97 PHE A N 1
ATOM 777 C CA . PHE A 1 97 ? 11.899 -7.035 -14.904 1.00 94.75 97 PHE A CA 1
ATOM 778 C C . PHE A 1 97 ? 12.892 -6.036 -15.518 1.00 94.75 97 PHE A C 1
ATOM 780 O O . PHE A 1 97 ? 13.513 -6.334 -16.542 1.00 94.75 97 PHE A O 1
ATOM 787 N N . ARG A 1 98 ? 13.114 -4.889 -14.864 1.00 94.19 98 ARG A N 1
ATOM 788 C CA . ARG A 1 98 ? 14.053 -3.862 -15.331 1.00 94.19 98 ARG A CA 1
ATOM 789 C C . ARG A 1 98 ? 15.493 -4.381 -15.415 1.00 94.19 98 ARG A C 1
ATOM 791 O O . ARG A 1 98 ? 16.199 -4.054 -16.372 1.00 94.19 98 ARG A O 1
ATOM 798 N N . GLU A 1 99 ? 15.952 -5.162 -14.439 1.00 93.12 99 GLU A N 1
ATOM 799 C CA . GLU A 1 99 ? 17.315 -5.707 -14.457 1.00 93.12 99 GLU A CA 1
ATOM 800 C C . GLU A 1 99 ? 17.482 -6.840 -15.483 1.00 93.12 99 GLU A C 1
ATOM 802 O O . GLU A 1 99 ? 18.516 -6.889 -16.150 1.00 93.12 99 GLU A O 1
ATOM 807 N N . ARG A 1 100 ? 16.460 -7.676 -15.724 1.00 91.81 100 ARG A N 1
ATOM 808 C CA . ARG A 1 100 ? 16.482 -8.644 -16.843 1.00 91.81 100 ARG A CA 1
ATOM 809 C C . ARG A 1 100 ? 16.664 -7.949 -18.192 1.00 91.81 100 ARG A C 1
ATOM 811 O O . ARG A 1 100 ? 17.554 -8.321 -18.954 1.00 91.81 100 ARG A O 1
ATOM 818 N N . GLN A 1 101 ? 15.921 -6.866 -18.427 1.00 86.62 101 GLN A N 1
ATOM 819 C CA . GLN A 1 101 ? 16.053 -6.045 -19.636 1.00 86.62 101 GLN A CA 1
ATOM 820 C C . GLN A 1 101 ? 17.467 -5.465 -19.820 1.00 86.62 101 GLN A C 1
ATOM 822 O O . GLN A 1 101 ? 17.924 -5.282 -20.945 1.00 86.62 101 GLN A O 1
ATOM 827 N N . LYS A 1 102 ? 18.197 -5.182 -18.734 1.00 82.81 102 LYS A N 1
ATOM 828 C CA . LYS A 1 102 ? 19.595 -4.719 -18.793 1.00 82.81 102 LYS A CA 1
ATOM 829 C C . LYS A 1 102 ? 20.559 -5.829 -19.219 1.00 82.81 102 LYS A C 1
ATOM 831 O O . LYS A 1 102 ? 21.530 -5.536 -19.911 1.00 82.81 102 LYS A O 1
ATOM 836 N N . VAL A 1 103 ? 20.332 -7.065 -18.772 1.00 83.06 103 VAL A N 1
ATOM 837 C CA . VAL A 1 103 ? 21.192 -8.219 -19.086 1.00 83.06 103 VAL A CA 1
ATOM 838 C C . VAL A 1 103 ? 21.013 -8.652 -20.538 1.00 83.06 103 VAL A C 1
ATOM 840 O O . VAL A 1 103 ? 22.007 -8.859 -21.227 1.00 83.06 103 VAL A O 1
ATOM 843 N N . GLU A 1 104 ? 19.771 -8.737 -21.016 1.00 81.25 104 GLU A N 1
ATOM 844 C CA . GLU A 1 104 ? 19.471 -9.154 -22.392 1.00 81.25 104 GLU A CA 1
ATOM 845 C C . GLU A 1 104 ? 20.037 -8.191 -23.438 1.00 81.25 104 GLU A C 1
ATOM 847 O O . GLU A 1 104 ? 20.499 -8.638 -24.475 1.00 81.25 104 GLU A O 1
ATOM 852 N N . ARG A 1 105 ? 20.102 -6.888 -23.141 1.00 71.81 105 ARG A N 1
ATOM 853 C CA . ARG A 1 105 ? 20.674 -5.873 -24.047 1.00 71.81 105 ARG A CA 1
ATOM 854 C C . ARG A 1 105 ? 22.202 -5.876 -24.143 1.00 71.81 105 ARG A C 1
ATOM 856 O O . ARG A 1 105 ? 22.749 -5.151 -24.965 1.00 71.81 105 ARG A O 1
ATOM 863 N N . LYS A 1 106 ? 22.899 -6.583 -23.248 1.00 61.50 106 LYS A N 1
ATOM 864 C CA . LYS A 1 106 ? 24.366 -6.725 -23.297 1.00 61.50 106 LYS A CA 1
ATOM 865 C C . LYS A 1 106 ? 24.817 -7.933 -24.124 1.00 61.50 106 LYS A C 1
ATOM 867 O O . LYS A 1 106 ? 26.021 -8.081 -24.321 1.00 61.50 106 LYS A O 1
ATOM 872 N N . LYS A 1 107 ? 23.884 -8.803 -24.514 1.00 49.41 107 LYS A N 1
ATOM 873 C CA . LYS A 1 107 ? 24.104 -9.902 -25.457 1.00 49.41 107 LYS A CA 1
ATOM 874 C C . LYS A 1 107 ? 23.793 -9.424 -26.867 1.00 49.41 107 LYS A C 1
ATOM 876 O O . LYS A 1 107 ? 24.467 -9.939 -27.780 1.00 49.41 107 LYS A O 1
#

InterPro domains:
  IPR001060 FCH domain [PF00611] (9-82)
  IPR001060 FCH domain [SM00055] (2-87)
  IPR027267 AH/BAR domain superfamily [G3DSA:1.20.1270.60] (5-107)
  IPR027267 AH/BAR domain superfamily [SSF103657] (9-107)
  IPR031160 F-BAR domain [PS51741] (1-107)